Protein AF-A0A7W1QNP2-F1 (afdb_monomer_lite)

pLDDT: mean 93.74, std 5.33, range [71.56, 98.56]

Sequence (52 aa):
MDIPYTTSARPDTGLWNAKIGIWLFLASEVMLFGGLFSAYVFLRLDALPGYW

Foldseek 3Di:
DDDPQCPAADPPPRDGDVVVVVVVVVVVVCVVVVVVVVVVVVCVVPDDPPRD

Radius of gyration: 20.26 Å; chains: 1; bounding box: 37×26×54 Å

Secondary structure (DSSP, 8-state):
-PPTTSSSPPTTT---HHHHHHHHHHHHHHHHHHHHHHHHHHHHHSPPTT--

Structure (mmCIF, N/CA/C/O backbone):
data_AF-A0A7W1QNP2-F1
#
_entry.id   AF-A0A7W1QNP2-F1
#
loop_
_atom_site.group_PDB
_atom_site.id
_atom_site.type_symbol
_atom_site.label_atom_id
_atom_site.label_alt_id
_atom_site.label_comp_id
_atom_site.label_asym_id
_atom_site.label_entity_id
_atom_site.label_seq_id
_atom_site.pdbx_PDB_ins_code
_atom_site.Cartn_x
_atom_site.Cartn_y
_atom_site.Cartn_z
_atom_site.occupancy
_atom_site.B_iso_or_equiv
_atom_site.auth_seq_id
_atom_site.auth_comp_id
_atom_site.auth_asym_id
_atom_site.auth_atom_id
_atom_site.pdbx_PDB_model_num
ATOM 1 N N . MET A 1 1 ? -13.048 -19.665 20.833 1.00 78.19 1 MET A N 1
ATOM 2 C CA . MET A 1 1 ? -12.637 -18.346 21.352 1.00 78.19 1 MET A CA 1
ATOM 3 C C . MET A 1 1 ? -13.391 -17.316 20.540 1.00 78.19 1 MET A C 1
ATOM 5 O O . MET A 1 1 ? -13.194 -17.300 19.333 1.00 78.19 1 MET A O 1
ATOM 9 N N . ASP A 1 2 ? -14.283 -16.546 21.160 1.00 85.19 2 ASP A N 1
ATOM 10 C CA . ASP A 1 2 ? -14.966 -15.448 20.469 1.00 85.19 2 ASP A CA 1
ATOM 11 C C . ASP A 1 2 ? -14.085 -14.201 20.476 1.00 85.19 2 ASP A C 1
ATOM 13 O O . ASP A 1 2 ? -13.549 -13.811 21.515 1.00 85.19 2 ASP A O 1
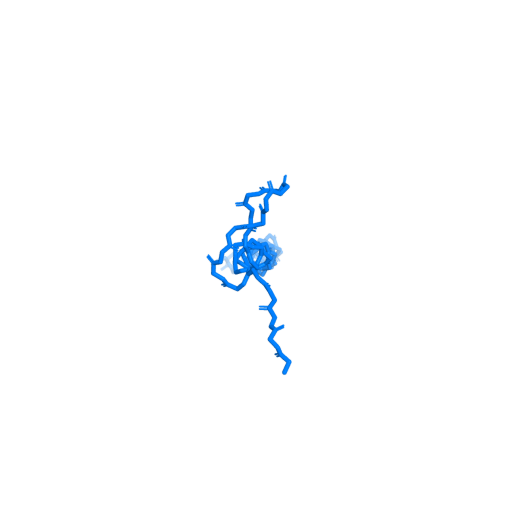ATOM 17 N N . ILE A 1 3 ? -13.921 -13.591 19.304 1.00 87.69 3 ILE A N 1
ATOM 18 C CA . ILE A 1 3 ? -13.172 -12.345 19.142 1.00 87.69 3 ILE A CA 1
ATOM 19 C C . ILE A 1 3 ? -14.167 -11.188 19.334 1.00 87.69 3 ILE A C 1
ATOM 21 O O . ILE A 1 3 ? -15.148 -11.113 18.592 1.00 87.69 3 ILE A O 1
ATOM 25 N N . PRO A 1 4 ? -13.963 -10.282 20.307 1.00 90.12 4 PRO A N 1
ATOM 26 C CA . PRO A 1 4 ? -14.884 -9.174 20.544 1.00 90.12 4 PRO A CA 1
ATOM 27 C C . PRO A 1 4 ? -14.791 -8.111 19.435 1.00 90.12 4 PRO A C 1
ATOM 29 O O . PRO A 1 4 ? -13.771 -7.994 18.753 1.00 90.12 4 PRO A O 1
ATOM 32 N N . TYR A 1 5 ? -15.846 -7.300 19.287 1.00 92.44 5 TYR A N 1
ATOM 33 C CA . TYR A 1 5 ? -15.914 -6.159 18.351 1.00 92.44 5 TYR A CA 1
ATOM 34 C C . TYR A 1 5 ? -15.737 -6.533 16.867 1.00 92.44 5 TYR A C 1
ATOM 36 O O . TYR A 1 5 ? -15.217 -5.762 16.055 1.00 92.44 5 TYR A O 1
ATOM 44 N N . THR A 1 6 ? -16.177 -7.737 16.496 1.00 90.69 6 THR A N 1
ATOM 45 C CA . THR A 1 6 ? -16.219 -8.220 15.106 1.00 90.69 6 THR A CA 1
ATOM 46 C C . THR A 1 6 ? -17.296 -7.551 14.269 1.00 90.69 6 THR A C 1
ATOM 48 O O . THR A 1 6 ? -17.141 -7.510 13.058 1.00 90.69 6 THR A O 1
ATOM 51 N N . THR A 1 7 ? -18.358 -7.030 14.884 1.00 87.56 7 THR A N 1
ATOM 52 C CA . THR A 1 7 ? -19.426 -6.254 14.221 1.00 87.56 7 THR A CA 1
ATOM 53 C C . THR A 1 7 ? -19.905 -5.068 15.062 1.00 87.56 7 THR A C 1
ATOM 55 O O . THR A 1 7 ? -20.427 -4.099 14.515 1.00 87.56 7 THR A O 1
ATOM 58 N N . SER A 1 8 ? -19.708 -5.106 16.384 1.00 92.38 8 SER A N 1
ATOM 59 C CA . SER A 1 8 ? -20.018 -4.000 17.289 1.00 92.38 8 SER A CA 1
ATOM 60 C C . SER A 1 8 ? -18.852 -3.020 17.410 1.00 92.38 8 SER A C 1
ATOM 62 O O . SER A 1 8 ? -17.687 -3.413 17.491 1.00 92.38 8 SER A O 1
ATOM 64 N N . ALA A 1 9 ? -19.171 -1.726 17.444 1.00 93.38 9 ALA A N 1
ATOM 65 C CA . ALA A 1 9 ? -18.192 -0.678 17.696 1.00 93.38 9 ALA A CA 1
ATOM 66 C C . ALA A 1 9 ? -17.707 -0.719 19.152 1.00 93.38 9 ALA A C 1
ATOM 68 O O . ALA A 1 9 ? -1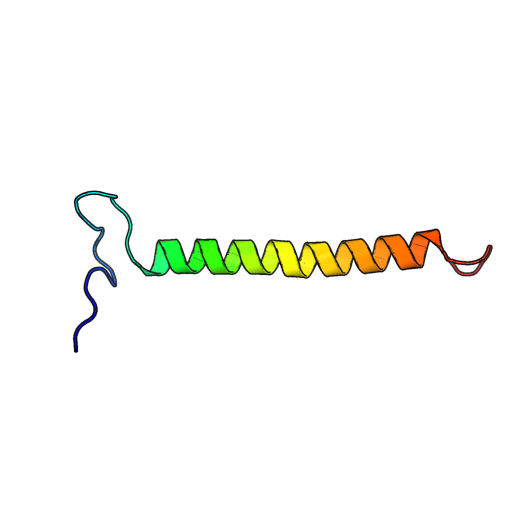8.491 -0.933 20.080 1.00 93.38 9 ALA A O 1
ATOM 69 N N . ARG A 1 10 ? -16.410 -0.483 19.353 1.00 93.94 10 ARG A N 1
ATOM 70 C CA . ARG A 1 10 ? -15.819 -0.364 20.684 1.00 93.94 10 ARG A CA 1
ATOM 71 C C . ARG A 1 10 ? -16.262 0.959 21.338 1.00 93.94 10 ARG A C 1
ATOM 73 O O . ARG A 1 10 ? -16.259 1.978 20.648 1.00 93.94 10 ARG A O 1
ATOM 80 N N . PRO A 1 11 ? -16.619 0.991 22.636 1.00 93.69 11 PRO A N 1
ATOM 81 C CA . PRO A 1 11 ? -17.168 2.196 23.271 1.00 93.69 11 PRO A CA 1
ATOM 82 C C . PRO A 1 11 ? -16.215 3.396 23.340 1.00 93.69 11 PRO A C 1
ATOM 84 O O . PRO A 1 11 ? -16.666 4.533 23.386 1.00 93.69 11 PRO A O 1
ATOM 87 N N . ASP A 1 12 ? -14.908 3.152 23.376 1.00 93.88 12 ASP A N 1
ATOM 88 C CA . ASP A 1 12 ? -13.876 4.180 23.529 1.00 93.88 12 ASP A CA 1
ATOM 89 C C . ASP A 1 12 ? -13.446 4.804 22.194 1.00 93.88 12 ASP A C 1
ATOM 91 O O . ASP A 1 12 ? -13.155 5.995 22.138 1.00 93.88 12 ASP A O 1
ATOM 95 N N . THR A 1 13 ? -13.411 4.020 21.113 1.00 93.31 13 THR A N 1
ATOM 96 C CA . THR A 1 13 ? -12.953 4.482 19.789 1.00 93.31 13 THR A CA 1
ATOM 97 C C . THR A 1 13 ? -14.071 4.622 18.761 1.00 93.31 13 THR A C 1
ATOM 99 O O . THR A 1 13 ? -13.875 5.251 17.722 1.00 93.31 13 THR A O 1
ATOM 102 N N . GLY A 1 14 ? -15.226 3.993 18.988 1.00 92.31 14 GLY A N 1
ATOM 103 C CA . GLY A 1 14 ? -16.293 3.872 17.994 1.00 92.31 14 GLY A CA 1
ATOM 104 C C . GLY A 1 14 ? -15.916 3.018 16.773 1.00 92.31 14 GLY A C 1
ATOM 105 O O . GLY A 1 14 ? -16.634 3.026 15.772 1.00 92.31 14 GLY A O 1
ATOM 106 N N . LEU A 1 15 ? -14.791 2.294 16.813 1.00 93.00 15 LEU A N 1
ATOM 107 C CA . LEU A 1 15 ? -14.306 1.450 15.718 1.00 93.00 15 LEU A CA 1
ATOM 108 C C . LEU A 1 15 ? -14.542 -0.033 16.021 1.00 93.00 15 LEU A C 1
ATOM 110 O O . LEU A 1 15 ? -14.577 -0.451 17.174 1.00 93.00 15 LEU A O 1
ATOM 114 N N . TRP A 1 16 ? -14.682 -0.826 14.963 1.00 94.75 16 TRP A N 1
ATOM 115 C CA . TRP A 1 16 ? -14.793 -2.285 15.008 1.00 94.75 16 TRP A CA 1
ATOM 116 C C . TRP A 1 16 ? -13.702 -2.901 14.124 1.00 94.75 16 TRP A C 1
ATOM 118 O O . TRP A 1 16 ? -13.148 -2.222 13.253 1.00 94.75 16 TRP A O 1
ATOM 128 N N . ASN A 1 17 ? -13.376 -4.175 14.336 1.00 93.50 17 ASN A N 1
ATOM 129 C CA . ASN A 1 17 ? -12.134 -4.7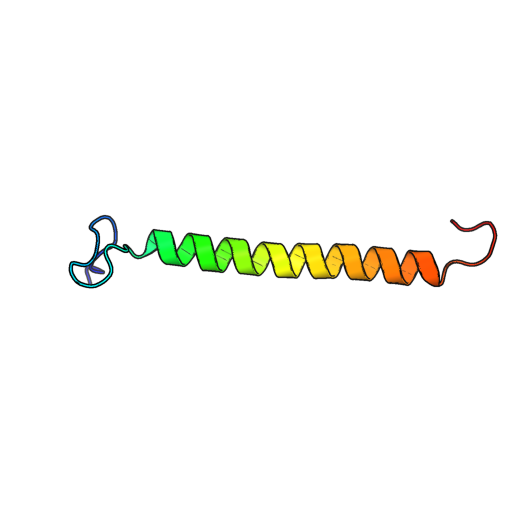68 13.826 1.00 93.50 17 ASN A CA 1
ATOM 130 C C . ASN A 1 17 ? -12.001 -4.706 12.296 1.00 93.50 17 ASN A C 1
ATOM 132 O O . ASN A 1 17 ? -10.930 -4.373 11.787 1.00 93.50 17 ASN A O 1
ATOM 136 N N . ALA A 1 18 ? -13.078 -4.952 11.541 1.00 93.19 18 ALA A N 1
ATOM 137 C CA . ALA A 1 18 ? -12.983 -4.929 10.080 1.00 93.19 18 ALA A CA 1
ATOM 138 C C . ALA A 1 18 ? -12.747 -3.518 9.517 1.00 93.19 18 ALA A C 1
ATOM 140 O O . ALA A 1 18 ? -12.148 -3.385 8.453 1.00 93.19 18 ALA A O 1
ATOM 141 N N . LYS A 1 19 ? -13.146 -2.457 10.234 1.00 93.94 19 LYS A N 1
ATOM 142 C CA . LYS A 1 19 ? -12.863 -1.075 9.818 1.00 93.94 19 LYS A CA 1
ATOM 143 C C . LYS A 1 19 ? -11.367 -0.748 9.885 1.00 93.94 19 LYS A C 1
ATOM 145 O O . LYS A 1 19 ? -10.869 -0.006 9.049 1.00 93.94 19 LYS A O 1
ATOM 150 N N . ILE A 1 20 ? -10.638 -1.327 10.837 1.00 94.31 20 ILE A N 1
ATOM 151 C CA . ILE A 1 20 ? -9.172 -1.234 10.858 1.00 94.31 20 ILE A CA 1
ATOM 152 C C . ILE A 1 20 ? -8.566 -2.120 9.764 1.00 94.31 20 ILE A C 1
ATOM 154 O O . ILE A 1 20 ? -7.649 -1.692 9.067 1.00 94.31 20 ILE A O 1
ATOM 158 N N . GLY A 1 21 ? -9.117 -3.322 9.568 1.00 94.81 21 GLY A N 1
ATOM 159 C CA . GLY A 1 21 ? -8.696 -4.231 8.499 1.00 94.81 21 GLY A CA 1
ATOM 160 C C . GLY A 1 21 ? -8.756 -3.587 7.112 1.00 94.81 21 GLY A C 1
ATOM 161 O O . GLY A 1 21 ? -7.785 -3.671 6.365 1.00 94.81 21 GLY A O 1
ATOM 162 N N . ILE A 1 22 ? -9.842 -2.874 6.788 1.00 96.75 22 ILE A N 1
ATOM 163 C CA . ILE A 1 22 ? -9.960 -2.189 5.494 1.00 96.75 22 ILE A CA 1
ATOM 164 C C . ILE A 1 22 ? -8.959 -1.039 5.357 1.00 96.75 22 ILE A C 1
ATOM 166 O O . ILE A 1 22 ? -8.425 -0.837 4.275 1.00 96.75 22 ILE A O 1
ATOM 170 N N . TRP A 1 23 ? -8.646 -0.309 6.431 1.00 96.94 23 TRP A N 1
ATOM 171 C CA . TRP A 1 23 ? -7.616 0.732 6.375 1.00 96.94 23 TRP A CA 1
ATOM 172 C C . TRP A 1 23 ? -6.232 0.154 6.097 1.00 96.94 23 TRP A C 1
ATOM 174 O O . TRP A 1 23 ? -5.517 0.687 5.254 1.00 96.94 23 TRP A O 1
ATOM 184 N N . LEU A 1 24 ? -5.872 -0.947 6.762 1.00 97.81 24 LEU A N 1
ATOM 185 C CA . LEU A 1 24 ? -4.601 -1.631 6.522 1.00 97.81 24 LEU A CA 1
ATOM 186 C C . LEU A 1 24 ? -4.521 -2.190 5.100 1.00 97.81 24 LEU A C 1
ATOM 188 O O . LEU A 1 24 ? -3.506 -2.005 4.437 1.00 97.81 24 LEU A O 1
ATOM 192 N N . PHE A 1 25 ? -5.602 -2.808 4.619 1.00 98.25 25 PHE A N 1
ATOM 193 C CA . PHE A 1 25 ? -5.700 -3.291 3.244 1.00 98.25 25 PHE A CA 1
ATOM 194 C C . PHE A 1 25 ? -5.542 -2.151 2.228 1.00 98.25 25 PHE A C 1
ATOM 196 O O . PHE A 1 25 ? -4.720 -2.226 1.322 1.00 98.25 25 PHE A O 1
ATOM 203 N N . LEU A 1 26 ? -6.268 -1.045 2.402 1.00 98.56 26 LEU A N 1
ATOM 204 C CA . LEU A 1 26 ? -6.154 0.104 1.502 1.00 98.56 26 LEU A CA 1
ATOM 205 C C . LEU A 1 26 ? -4.746 0.712 1.532 1.00 98.56 26 LEU A C 1
ATOM 207 O O . LEU A 1 26 ? -4.207 1.053 0.482 1.00 98.56 26 LEU A O 1
ATOM 211 N N . ALA A 1 27 ? -4.125 0.814 2.709 1.00 98.56 27 ALA A N 1
ATOM 212 C CA . ALA A 1 27 ? -2.749 1.281 2.831 1.00 98.56 27 ALA A CA 1
ATOM 213 C C . ALA A 1 27 ? -1.758 0.354 2.103 1.00 98.56 27 ALA A C 1
ATOM 215 O O . ALA A 1 27 ? -0.846 0.852 1.441 1.00 98.56 27 ALA A O 1
ATOM 216 N N . SER A 1 28 ? -1.940 -0.972 2.164 1.00 98.44 28 SER A N 1
ATOM 217 C CA . SER A 1 28 ? -1.093 -1.905 1.410 1.00 98.44 28 SER A CA 1
ATOM 218 C C . SER A 1 28 ? -1.282 -1.780 -0.099 1.00 98.44 28 SER A C 1
ATOM 220 O O . SER A 1 28 ? -0.292 -1.792 -0.826 1.00 98.44 28 SER A O 1
ATOM 222 N N . GLU A 1 29 ? -2.514 -1.586 -0.577 1.00 98.56 29 GLU A N 1
ATOM 223 C CA . GLU A 1 29 ? -2.782 -1.371 -2.004 1.00 98.56 29 GLU A CA 1
ATOM 224 C C . GLU A 1 29 ? -2.132 -0.072 -2.504 1.00 98.56 29 GLU A C 1
ATOM 226 O O . GLU A 1 29 ? -1.498 -0.062 -3.556 1.00 98.56 29 GLU A O 1
ATOM 231 N N . VAL A 1 30 ? -2.192 1.018 -1.729 1.00 98.50 30 VAL A N 1
ATOM 232 C CA . VAL A 1 30 ? -1.497 2.274 -2.070 1.00 98.50 30 VAL A CA 1
ATOM 233 C C . VAL A 1 30 ? 0.009 2.052 -2.228 1.00 98.50 30 VAL A C 1
ATOM 235 O O . VAL A 1 30 ? 0.606 2.583 -3.163 1.00 98.50 30 VAL A O 1
ATOM 238 N N . MET A 1 31 ? 0.624 1.242 -1.364 1.00 98.38 31 MET A N 1
ATOM 239 C CA . MET A 1 31 ? 2.043 0.896 -1.485 1.00 98.38 31 MET A CA 1
ATOM 240 C C . MET A 1 31 ? 2.324 0.017 -2.710 1.00 98.38 31 MET A C 1
ATOM 242 O O . MET A 1 31 ? 3.298 0.265 -3.422 1.00 98.38 31 MET A O 1
ATOM 246 N N . LEU A 1 32 ? 1.465 -0.971 -2.989 1.00 98.25 32 LEU A N 1
ATOM 247 C CA . LEU A 1 32 ? 1.571 -1.838 -4.166 1.00 98.25 32 LEU A CA 1
ATOM 248 C C . LEU A 1 32 ? 1.511 -1.018 -5.460 1.00 98.25 32 LEU A C 1
ATOM 250 O O . LEU A 1 32 ? 2.428 -1.077 -6.280 1.00 98.25 32 LEU A O 1
ATOM 254 N N . PHE A 1 33 ? 0.462 -0.211 -5.629 1.00 98.56 33 PHE A N 1
ATOM 255 C CA . PHE A 1 33 ? 0.298 0.633 -6.810 1.00 98.56 33 PHE A CA 1
ATOM 256 C C . PHE A 1 33 ? 1.351 1.738 -6.876 1.00 98.56 33 PHE A C 1
ATOM 258 O O . PHE A 1 33 ? 1.849 2.032 -7.960 1.00 98.56 33 PHE A O 1
ATOM 265 N N . GLY A 1 34 ? 1.766 2.295 -5.736 1.00 98.50 34 GLY A N 1
ATOM 266 C CA . GLY A 1 34 ? 2.891 3.226 -5.666 1.00 98.50 34 GLY A CA 1
ATOM 267 C C . GLY A 1 34 ? 4.179 2.614 -6.223 1.00 98.50 34 GLY A C 1
ATOM 268 O O . GLY A 1 34 ? 4.872 3.252 -7.017 1.00 98.50 34 GLY A O 1
ATOM 269 N N . GLY A 1 35 ? 4.466 1.355 -5.881 1.00 98.31 35 GLY A N 1
ATOM 270 C CA . GLY A 1 35 ? 5.586 0.596 -6.438 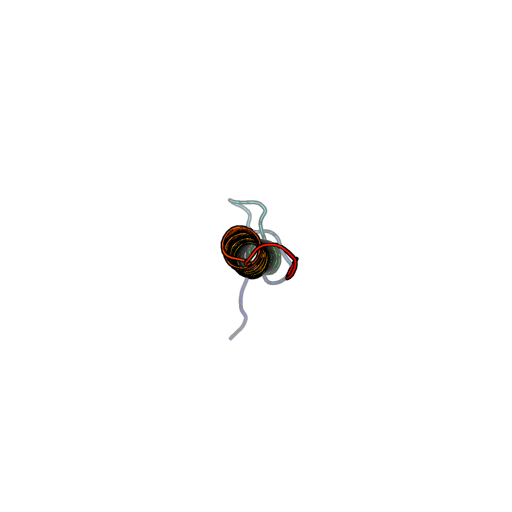1.00 98.31 35 GLY A CA 1
ATOM 271 C C . GLY A 1 35 ? 5.461 0.369 -7.946 1.00 98.31 35 GLY A C 1
ATOM 272 O O . GLY A 1 35 ? 6.412 0.632 -8.679 1.00 98.31 35 GLY A O 1
ATOM 273 N N . LEU A 1 36 ? 4.284 -0.048 -8.424 1.00 98.31 36 LEU A N 1
ATOM 274 C CA . LEU A 1 36 ? 4.027 -0.258 -9.856 1.00 98.31 36 LEU A CA 1
ATOM 275 C C . LEU A 1 36 ? 4.183 1.034 -10.671 1.00 98.31 36 LEU A C 1
ATOM 277 O O . LEU A 1 36 ? 4.830 1.027 -11.719 1.00 98.31 36 LEU A O 1
ATOM 281 N N . PHE A 1 37 ? 3.648 2.155 -10.183 1.00 98.31 37 PHE A N 1
ATOM 282 C CA . PHE A 1 37 ? 3.810 3.456 -10.833 1.00 98.31 37 PHE A CA 1
ATOM 283 C C . PHE A 1 37 ? 5.262 3.921 -10.816 1.00 98.31 37 PHE A C 1
ATOM 285 O O . PHE A 1 37 ? 5.758 4.390 -11.837 1.00 98.31 37 PHE A O 1
ATOM 292 N N . SER A 1 38 ? 5.963 3.744 -9.695 1.00 98.06 38 SER A N 1
ATOM 293 C CA . SER A 1 38 ? 7.380 4.099 -9.590 1.00 98.06 38 SER A CA 1
ATOM 294 C C . SER A 1 38 ? 8.223 3.285 -10.572 1.00 98.06 38 SER A C 1
ATOM 296 O O . SER A 1 38 ? 9.026 3.857 -11.301 1.00 98.06 38 SER A O 1
ATOM 298 N N . ALA A 1 39 ? 7.995 1.971 -10.657 1.00 97.06 39 ALA A N 1
ATOM 299 C CA . ALA A 1 39 ? 8.672 1.096 -11.611 1.00 97.06 39 ALA A CA 1
ATOM 300 C C . ALA A 1 39 ? 8.429 1.537 -13.062 1.00 97.06 39 ALA A C 1
ATOM 302 O O . ALA A 1 39 ? 9.382 1.658 -13.830 1.00 97.06 39 ALA A O 1
ATOM 303 N N . TYR A 1 40 ? 7.177 1.838 -13.425 1.00 96.31 40 TYR A N 1
ATOM 304 C CA . TYR A 1 40 ? 6.856 2.376 -14.747 1.00 96.31 40 TYR A CA 1
ATOM 305 C C . TYR A 1 40 ? 7.596 3.689 -15.024 1.00 96.31 40 TYR A C 1
ATOM 307 O O . TYR A 1 40 ? 8.208 3.830 -16.079 1.00 96.31 40 TYR A O 1
ATOM 315 N N . VAL A 1 41 ? 7.577 4.636 -14.079 1.00 97.06 41 VAL A N 1
ATOM 316 C CA . VAL A 1 41 ? 8.255 5.929 -14.234 1.00 97.06 41 VAL A CA 1
ATOM 317 C C . VAL A 1 41 ? 9.759 5.741 -14.426 1.00 97.06 41 VAL A C 1
ATOM 319 O O . VAL A 1 41 ? 10.310 6.325 -15.352 1.00 97.06 41 VAL A O 1
ATOM 322 N N . PHE A 1 42 ? 10.421 4.906 -13.624 1.00 96.12 42 PHE A N 1
ATOM 323 C CA . PHE A 1 42 ? 11.859 4.661 -13.776 1.00 96.12 42 PHE A CA 1
ATOM 324 C C . PHE A 1 42 ? 12.203 4.050 -15.136 1.00 96.12 42 PHE A C 1
ATOM 326 O O . PHE A 1 42 ? 13.059 4.576 -15.840 1.00 96.12 42 PHE A O 1
ATOM 333 N N . LEU A 1 43 ? 11.482 3.006 -15.555 1.00 95.12 43 LEU A N 1
ATOM 334 C CA . LEU A 1 43 ? 11.691 2.398 -16.873 1.00 95.12 43 LEU A CA 1
ATOM 335 C C . LEU A 1 43 ? 11.414 3.380 -18.014 1.00 95.12 43 LEU A C 1
ATOM 337 O O . LEU A 1 43 ? 12.081 3.342 -19.044 1.00 95.12 43 LEU A O 1
ATOM 341 N N . ARG A 1 44 ? 10.438 4.274 -17.834 1.00 93.94 44 ARG A N 1
ATOM 342 C CA . ARG A 1 44 ? 10.102 5.304 -18.814 1.00 93.94 44 ARG A CA 1
ATOM 343 C C . ARG A 1 44 ? 11.197 6.357 -18.946 1.00 93.94 44 ARG A C 1
ATOM 345 O O . ARG A 1 44 ? 11.456 6.806 -20.057 1.00 93.94 44 ARG A O 1
ATOM 352 N N . LEU A 1 45 ? 11.784 6.779 -17.831 1.00 95.00 45 LEU A N 1
ATOM 353 C CA . LEU A 1 45 ? 12.834 7.797 -17.810 1.00 95.00 45 LEU A CA 1
ATOM 354 C C . LEU A 1 45 ? 14.152 7.276 -18.393 1.00 95.00 45 LEU A C 1
ATOM 356 O O . LEU A 1 45 ? 14.834 8.028 -19.084 1.00 95.00 45 LEU A O 1
ATOM 360 N N . ASP A 1 46 ? 14.466 6.000 -18.170 1.00 92.69 46 ASP A N 1
ATOM 361 C CA . ASP A 1 46 ? 15.700 5.372 -18.660 1.00 92.69 46 ASP A CA 1
ATOM 362 C C . ASP A 1 46 ? 15.589 4.822 -20.096 1.00 92.69 46 ASP A C 1
ATOM 364 O O . ASP A 1 46 ? 16.560 4.293 -20.644 1.00 92.69 46 ASP A O 1
ATOM 368 N N . ALA A 1 47 ? 14.422 4.931 -20.736 1.00 94.31 47 ALA A N 1
ATOM 369 C CA . ALA A 1 47 ? 14.229 4.451 -22.099 1.00 94.31 47 ALA A CA 1
ATOM 370 C C . ALA A 1 47 ? 15.092 5.238 -23.103 1.00 94.31 47 ALA A C 1
ATOM 372 O O . ALA A 1 47 ? 15.112 6.471 -23.124 1.00 94.31 47 ALA A O 1
ATOM 373 N N . LEU A 1 48 ? 15.780 4.512 -23.991 1.00 93.06 48 LEU A N 1
ATOM 374 C CA . LEU A 1 48 ? 16.548 5.120 -25.076 1.00 93.06 48 LEU A CA 1
ATOM 375 C C . LEU A 1 48 ? 15.624 5.866 -26.061 1.00 93.06 48 LEU A C 1
ATOM 377 O O . LEU A 1 48 ? 14.466 5.474 -26.247 1.00 93.06 48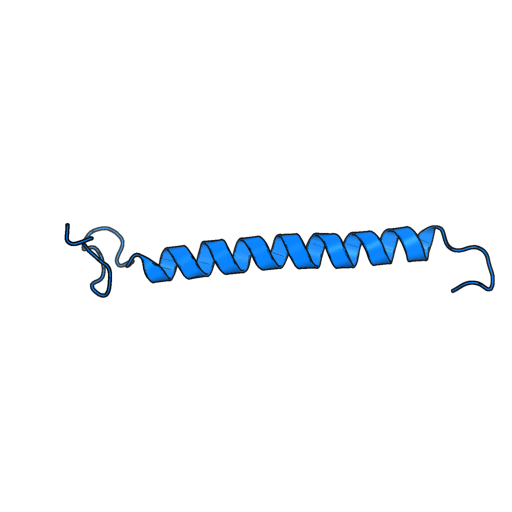 LEU A O 1
ATOM 381 N N . PRO A 1 49 ? 16.127 6.900 -26.763 1.00 90.94 49 PRO A N 1
ATOM 382 C CA . PRO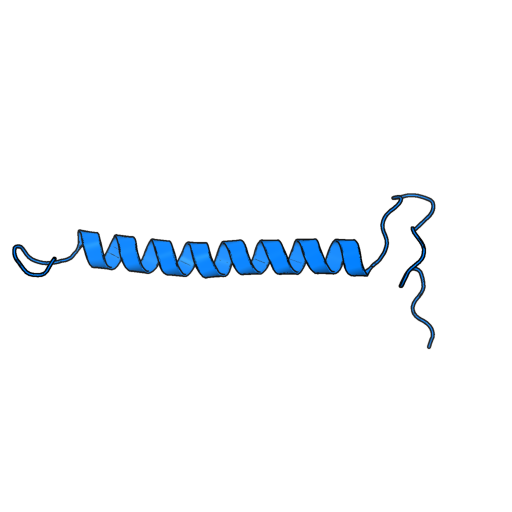 A 1 49 ? 15.352 7.605 -27.779 1.00 90.94 49 PRO A CA 1
ATOM 383 C C . PRO A 1 49 ? 14.751 6.643 -28.814 1.00 90.94 49 PRO A C 1
ATOM 385 O O . PRO A 1 49 ? 15.461 5.832 -29.404 1.00 90.94 49 PRO A O 1
ATOM 388 N N . GLY A 1 50 ? 13.437 6.741 -29.034 1.00 88.56 50 GLY A N 1
ATOM 389 C CA . GLY A 1 50 ? 12.692 5.885 -29.968 1.00 88.56 50 GLY A CA 1
ATOM 390 C C . GLY A 1 50 ? 12.172 4.560 -29.393 1.00 88.56 50 GLY A C 1
ATOM 391 O O . GLY A 1 50 ? 11.432 3.876 -30.089 1.00 88.56 50 GLY A O 1
ATOM 392 N N . TYR A 1 51 ? 12.499 4.227 -28.139 1.00 81.50 51 TYR A N 1
ATOM 393 C CA . TYR A 1 51 ? 12.007 3.037 -27.420 1.00 81.50 51 TYR A CA 1
ATOM 394 C C . TYR A 1 51 ? 11.015 3.394 -26.306 1.00 81.50 51 TYR A C 1
ATOM 396 O O . TYR A 1 51 ? 10.910 2.703 -25.291 1.00 81.50 51 TYR A O 1
ATOM 404 N N . TRP A 1 52 ? 10.329 4.517 -26.497 1.00 71.56 52 TRP A N 1
ATOM 405 C CA . TRP A 1 52 ? 9.251 4.986 -25.644 1.00 71.56 52 TRP A CA 1
ATOM 406 C C . TRP A 1 52 ? 7.926 4.349 -26.073 1.00 71.56 52 TRP A C 1
ATOM 408 O O . TRP A 1 52 ? 7.743 4.088 -27.277 1.00 71.56 52 TRP A O 1
#